Protein AF-A0A242ZND7-F1 (afdb_monomer)

Structure (mmCIF, N/CA/C/O backbone):
data_AF-A0A242ZND7-F1
#
_entry.id   AF-A0A242ZND7-F1
#
loop_
_atom_site.group_PDB
_atom_site.id
_atom_site.type_symbol
_atom_site.label_atom_id
_atom_site.label_alt_id
_atom_site.label_comp_id
_atom_site.label_asym_id
_atom_site.label_entity_id
_atom_site.label_seq_id
_atom_site.pdbx_PDB_ins_code
_atom_site.Cartn_x
_atom_site.Cartn_y
_atom_site.Cartn_z
_atom_site.occupancy
_atom_site.B_iso_or_equiv
_atom_site.auth_seq_id
_atom_site.auth_comp_id
_atom_site.auth_asym_id
_atom_site.auth_atom_id
_atom_site.pdbx_PDB_model_num
ATOM 1 N N . MET A 1 1 ? -0.714 6.845 15.020 1.00 75.31 1 MET A N 1
ATOM 2 C CA . MET A 1 1 ? -0.252 5.993 16.166 1.00 75.31 1 MET A CA 1
ATOM 3 C C . MET A 1 1 ? 1.014 5.204 15.782 1.00 75.31 1 MET A C 1
ATOM 5 O O . MET A 1 1 ? 1.400 5.257 14.624 1.00 75.31 1 MET A O 1
ATOM 9 N N . TRP A 1 2 ? 1.701 4.481 16.688 1.00 77.94 2 TRP A N 1
ATOM 10 C CA . TRP A 1 2 ? 2.886 3.665 16.309 1.00 77.94 2 TRP A CA 1
ATOM 11 C C . TRP A 1 2 ? 2.544 2.612 15.235 1.00 77.94 2 TRP A C 1
ATOM 13 O O . TRP A 1 2 ? 3.295 2.458 14.275 1.00 77.94 2 TRP A O 1
ATOM 23 N N . GLN A 1 3 ? 1.383 1.964 15.345 1.00 72.19 3 GLN A N 1
ATOM 24 C CA . GLN A 1 3 ? 0.902 0.956 14.390 1.00 72.19 3 GLN A CA 1
ATOM 25 C C . GLN A 1 3 ? 0.742 1.518 12.968 1.00 72.19 3 GLN A C 1
ATOM 27 O O . GLN A 1 3 ? 1.251 0.926 12.023 1.00 72.19 3 GLN A O 1
ATOM 32 N N . GLU A 1 4 ? 0.140 2.702 12.834 1.00 79.31 4 GLU A N 1
ATOM 33 C CA . GLU A 1 4 ? 0.045 3.446 11.570 1.00 79.31 4 GLU A CA 1
ATOM 34 C C . GLU A 1 4 ? 1.415 3.654 10.925 1.00 79.31 4 GLU A C 1
ATOM 36 O O . GLU A 1 4 ? 1.629 3.304 9.768 1.00 79.31 4 GLU A O 1
ATOM 41 N N . LYS A 1 5 ? 2.383 4.155 11.698 1.00 82.69 5 LYS A N 1
ATOM 42 C CA . LYS A 1 5 ? 3.736 4.408 11.197 1.00 82.69 5 LYS A CA 1
ATOM 43 C C . LYS A 1 5 ? 4.430 3.123 10.734 1.00 82.69 5 LYS A C 1
ATOM 45 O O . LYS A 1 5 ? 5.162 3.150 9.749 1.00 82.69 5 LYS A O 1
ATOM 50 N N . VAL A 1 6 ? 4.230 2.013 11.447 1.00 80.81 6 VAL A N 1
ATOM 51 C CA . VAL A 1 6 ? 4.802 0.710 11.074 1.00 80.81 6 VAL A CA 1
ATOM 52 C C . VAL A 1 6 ? 4.185 0.197 9.783 1.00 80.81 6 VAL A C 1
ATOM 54 O O . VAL A 1 6 ? 4.936 -0.226 8.910 1.00 80.81 6 VAL A O 1
ATOM 57 N N . LEU A 1 7 ? 2.859 0.265 9.649 1.00 79.19 7 LEU A N 1
ATOM 58 C CA . LEU A 1 7 ? 2.163 -0.197 8.452 1.00 79.19 7 LEU A CA 1
ATOM 59 C C . LEU A 1 7 ? 2.568 0.617 7.224 1.00 79.19 7 LEU A C 1
ATOM 61 O O . LEU A 1 7 ? 2.954 0.027 6.219 1.00 79.19 7 LEU A O 1
ATOM 65 N N . LYS A 1 8 ? 2.532 1.950 7.322 1.00 83.69 8 LYS A N 1
ATOM 66 C CA . LYS A 1 8 ? 2.930 2.839 6.223 1.00 83.69 8 LYS A CA 1
ATOM 67 C C . LYS A 1 8 ? 4.345 2.521 5.754 1.00 83.69 8 LYS A C 1
ATOM 69 O 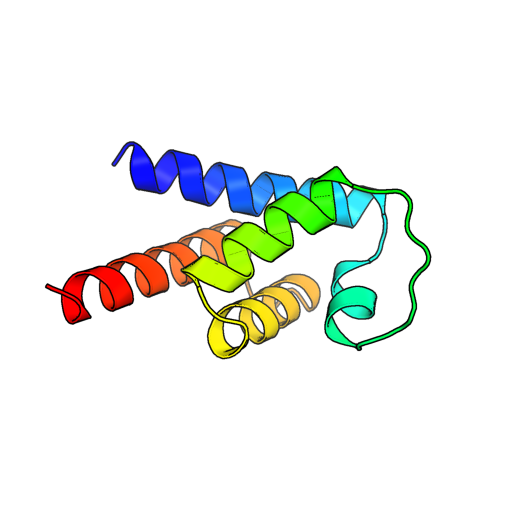O . LYS A 1 8 ? 4.544 2.217 4.591 1.00 83.69 8 LYS A O 1
ATOM 74 N N . ASN A 1 9 ? 5.288 2.401 6.689 1.00 83.62 9 ASN A N 1
ATOM 75 C CA . ASN A 1 9 ? 6.663 1.992 6.394 1.00 83.62 9 ASN A CA 1
ATOM 76 C C . ASN A 1 9 ? 6.769 0.585 5.769 1.00 83.62 9 ASN A C 1
ATOM 78 O O . ASN A 1 9 ? 7.700 0.310 5.019 1.00 83.62 9 ASN A O 1
ATOM 82 N N . PHE A 1 10 ? 5.851 -0.330 6.086 1.00 80.00 10 PHE A N 1
ATOM 83 C CA . PHE A 1 10 ? 5.792 -1.658 5.470 1.00 80.00 10 PHE A CA 1
ATOM 84 C C . PHE A 1 10 ? 5.332 -1.575 4.008 1.00 80.00 10 PHE A C 1
ATOM 86 O O . PHE A 1 10 ? 5.922 -2.221 3.144 1.00 80.00 10 PHE A O 1
ATOM 93 N N . ILE A 1 11 ? 4.331 -0.735 3.735 1.00 78.75 11 ILE A N 1
ATOM 94 C CA . ILE A 1 11 ? 3.829 -0.443 2.388 1.00 78.75 11 ILE A CA 1
ATOM 95 C C . ILE A 1 11 ? 4.918 0.249 1.564 1.00 78.75 11 ILE A C 1
ATOM 97 O O . ILE A 1 11 ? 5.228 -0.233 0.477 1.00 78.75 11 ILE A O 1
ATOM 101 N N . SER 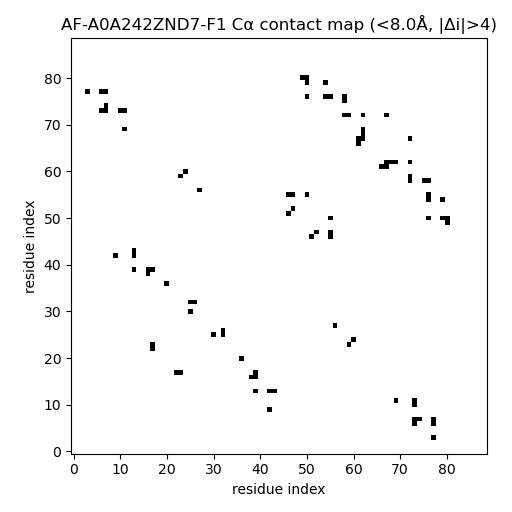A 1 12 ? 5.577 1.293 2.084 1.00 83.12 12 SER A N 1
ATOM 102 C CA . SER A 1 12 ? 6.663 1.972 1.358 1.00 83.12 12 SER A CA 1
ATOM 103 C C . SER A 1 12 ? 7.775 0.988 0.989 1.00 83.12 12 SER A C 1
ATOM 105 O O . SER A 1 12 ? 8.201 0.952 -0.160 1.00 83.12 12 SER A O 1
ATOM 107 N N . LYS A 1 13 ? 8.185 0.115 1.922 1.00 80.31 13 LYS A N 1
ATOM 108 C CA . LYS A 1 13 ? 9.206 -0.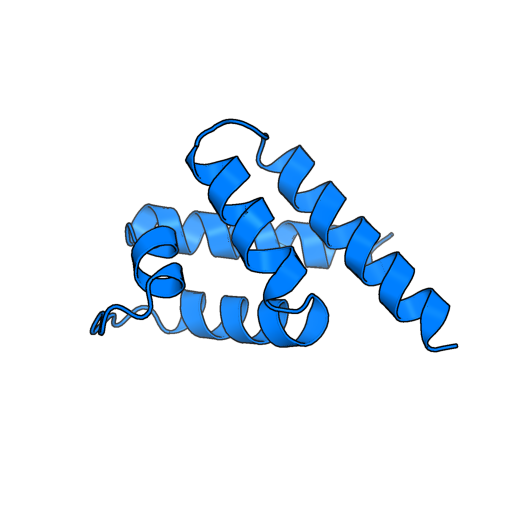916 1.669 1.00 80.31 13 LYS A CA 1
ATOM 109 C C . LYS A 1 13 ? 8.794 -1.947 0.623 1.00 80.31 13 LYS A C 1
ATOM 111 O O . LYS A 1 13 ? 9.653 -2.445 -0.097 1.00 80.31 13 LYS A O 1
ATOM 116 N N . MET A 1 14 ? 7.509 -2.289 0.546 1.00 78.88 14 MET A N 1
ATOM 117 C CA . MET A 1 14 ? 6.988 -3.157 -0.511 1.00 78.88 14 MET A CA 1
ATOM 118 C C . MET A 1 14 ? 7.148 -2.492 -1.879 1.00 78.88 14 MET A C 1
ATOM 120 O O . MET A 1 14 ? 7.666 -3.116 -2.799 1.00 78.88 14 MET A O 1
ATOM 124 N N . ILE A 1 15 ? 6.735 -1.227 -1.991 1.00 75.25 15 ILE A N 1
ATOM 125 C CA . ILE A 1 15 ? 6.821 -0.446 -3.229 1.00 75.25 15 ILE A CA 1
ATOM 126 C C . ILE A 1 15 ? 8.285 -0.204 -3.629 1.00 75.25 15 ILE A C 1
ATOM 128 O O . ILE A 1 15 ? 8.635 -0.307 -4.800 1.00 75.25 15 ILE A O 1
ATOM 132 N N . GLU A 1 16 ? 9.170 0.076 -2.671 1.00 74.81 16 GLU A N 1
ATOM 133 C CA . GLU A 1 16 ? 10.614 0.201 -2.910 1.00 74.81 16 GLU A CA 1
ATOM 134 C C . GLU A 1 16 ? 11.218 -1.108 -3.430 1.00 74.81 16 GLU A C 1
ATOM 136 O O . GLU A 1 16 ? 11.873 -1.111 -4.473 1.00 74.81 16 GLU A O 1
ATOM 141 N N . ALA A 1 17 ? 10.945 -2.227 -2.748 1.00 67.06 17 ALA A N 1
ATOM 142 C CA . ALA A 1 17 ? 11.390 -3.550 -3.180 1.00 67.06 17 ALA A CA 1
ATOM 143 C C . ALA A 1 17 ? 10.818 -3.930 -4.555 1.00 67.06 17 ALA A C 1
ATOM 145 O O . ALA A 1 17 ? 11.452 -4.677 -5.309 1.00 67.06 17 ALA A O 1
ATOM 146 N N . ASP A 1 18 ? 9.637 -3.413 -4.898 1.00 68.62 18 ASP A N 1
ATOM 147 C CA . ASP A 1 18 ? 9.072 -3.596 -6.221 1.00 68.62 18 ASP A CA 1
ATOM 148 C C . ASP A 1 18 ? 9.760 -2.770 -7.299 1.00 68.62 18 ASP A C 1
ATOM 150 O O . ASP A 1 18 ? 10.117 -3.320 -8.333 1.00 68.62 18 ASP A O 1
ATOM 154 N N . ARG A 1 19 ? 10.009 -1.479 -7.066 1.00 64.75 19 ARG A N 1
ATOM 155 C CA . ARG A 1 19 ? 10.688 -0.603 -8.035 1.00 64.75 19 ARG A CA 1
ATOM 156 C C . ARG A 1 19 ? 12.063 -1.130 -8.429 1.00 64.75 19 ARG A C 1
ATOM 158 O O . ARG A 1 19 ? 12.445 -1.037 -9.593 1.00 64.75 19 ARG A O 1
ATOM 165 N N . GLU A 1 20 ? 12.783 -1.726 -7.483 1.00 59.38 20 GLU A N 1
ATOM 166 C CA . GLU A 1 20 ? 14.060 -2.400 -7.751 1.00 59.38 20 GLU A CA 1
ATOM 167 C C . GLU A 1 20 ? 13.910 -3.653 -8.626 1.00 59.38 20 GLU A C 1
ATOM 169 O O . GLU A 1 20 ? 14.883 -4.130 -9.210 1.00 59.38 20 GLU A O 1
ATOM 174 N N . SER A 1 21 ? 12.702 -4.205 -8.721 1.00 55.66 21 SER A N 1
ATOM 175 C CA . SER A 1 21 ? 12.442 -5.498 -9.338 1.00 55.66 21 SER A CA 1
ATOM 176 C C . SER A 1 21 ? 11.450 -5.472 -10.520 1.00 55.66 21 SER A C 1
ATOM 178 O O . SER A 1 21 ? 11.468 -6.433 -11.287 1.00 55.66 21 SER A O 1
ATOM 180 N N . SER A 1 22 ? 10.719 -4.369 -10.757 1.00 53.09 22 SER A N 1
ATOM 181 C CA . SER A 1 22 ? 9.733 -4.120 -11.836 1.00 53.09 22 SER A CA 1
ATOM 182 C C . SER A 1 22 ? 8.557 -5.114 -11.891 1.00 53.09 22 SER A C 1
ATOM 184 O O . SER A 1 22 ? 8.288 -5.671 -12.959 1.00 53.09 2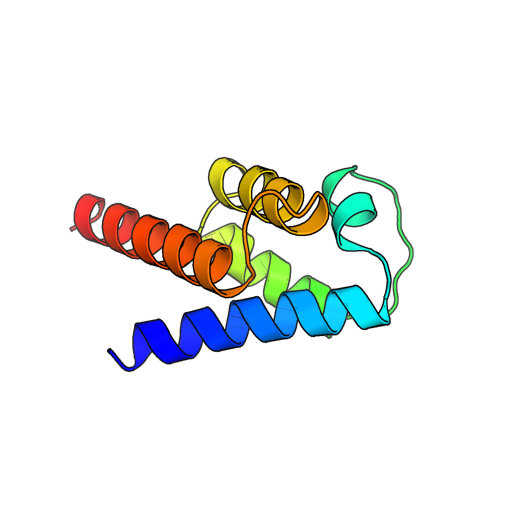2 SER A O 1
ATOM 186 N N . LYS A 1 23 ? 7.901 -5.438 -10.763 1.00 58.53 23 LYS A N 1
ATOM 187 C CA . LYS A 1 23 ? 7.146 -6.705 -10.634 1.00 58.53 23 LYS A CA 1
ATOM 188 C C . LYS A 1 23 ? 5.771 -6.652 -9.982 1.00 58.53 23 LYS A C 1
ATOM 190 O O . LYS A 1 23 ? 5.106 -7.689 -9.999 1.00 58.53 23 LYS A O 1
ATOM 195 N N . ILE A 1 24 ? 5.283 -5.503 -9.521 1.00 57.47 24 ILE A N 1
ATOM 196 C CA . ILE A 1 24 ? 3.969 -5.396 -8.881 1.00 57.47 24 ILE A CA 1
ATOM 197 C C . ILE A 1 24 ? 2.903 -5.860 -9.870 1.00 57.47 24 ILE A C 1
ATOM 199 O O . ILE A 1 24 ? 2.128 -6.757 -9.559 1.00 57.47 24 ILE A O 1
ATOM 203 N N . VAL A 1 25 ? 2.953 -5.364 -11.109 1.00 52.47 25 VAL A N 1
ATOM 204 C CA . VAL A 1 25 ? 2.010 -5.736 -12.175 1.00 52.47 25 VAL A CA 1
ATOM 205 C C . VAL A 1 25 ? 2.078 -7.228 -12.485 1.00 52.47 25 VAL A C 1
ATOM 207 O O . VAL A 1 25 ? 1.058 -7.893 -12.623 1.00 52.47 25 VAL A O 1
ATOM 210 N N . ALA A 1 26 ? 3.276 -7.795 -12.558 1.00 53.38 26 ALA A N 1
ATOM 211 C CA . ALA A 1 26 ? 3.423 -9.187 -12.945 1.00 53.38 26 ALA A CA 1
ATOM 212 C C . ALA A 1 26 ? 3.022 -10.161 -11.807 1.00 53.38 26 ALA A C 1
ATOM 214 O O . ALA A 1 26 ? 2.588 -11.273 -12.094 1.00 53.38 26 ALA A O 1
ATOM 215 N N . ILE A 1 27 ? 3.077 -9.732 -10.538 1.00 53.31 27 ILE A N 1
ATOM 216 C CA . ILE A 1 27 ? 2.561 -10.484 -9.377 1.00 53.31 27 ILE A CA 1
ATOM 217 C C . ILE A 1 27 ? 1.034 -10.380 -9.284 1.00 53.31 27 ILE A C 1
ATOM 219 O O . ILE A 1 27 ? 0.376 -11.341 -8.893 1.00 53.31 27 ILE A O 1
ATOM 223 N N . LEU A 1 28 ? 0.461 -9.244 -9.687 1.00 52.25 28 LEU A N 1
ATOM 224 C CA . LEU A 1 28 ? -0.988 -9.059 -9.795 1.00 52.25 28 LEU A CA 1
ATOM 225 C C . LEU A 1 28 ? -1.611 -9.880 -10.935 1.00 52.25 28 LEU A C 1
ATOM 227 O O . LEU A 1 28 ? -2.770 -10.275 -10.841 1.00 52.25 28 LEU A O 1
ATOM 231 N N . MET A 1 29 ? -0.845 -10.170 -11.989 1.00 49.12 29 MET A N 1
ATOM 232 C CA . MET A 1 29 ? -1.330 -10.851 -13.195 1.00 49.12 29 MET A CA 1
ATOM 233 C C . MET A 1 29 ? -1.133 -12.376 -13.208 1.00 49.12 29 MET A C 1
ATOM 235 O O . MET A 1 29 ? -1.274 -12.981 -14.269 1.00 49.12 29 MET A O 1
ATOM 239 N N . ASP A 1 30 ? -0.821 -13.007 -12.067 1.00 51.41 30 ASP A N 1
ATOM 240 C CA . ASP A 1 30 ? -0.618 -14.469 -11.967 1.00 51.41 30 ASP A CA 1
ATOM 241 C C . ASP A 1 30 ? 0.449 -14.991 -12.959 1.00 51.41 30 ASP A C 1
ATOM 243 O O . ASP A 1 30 ? 0.467 -16.157 -13.359 1.00 51.41 30 ASP A O 1
ATOM 247 N N . LEU A 1 31 ? 1.347 -14.100 -13.399 1.00 45.81 31 LEU A N 1
ATOM 248 C CA . LEU A 1 31 ? 2.451 -14.465 -14.266 1.00 45.81 31 LEU A CA 1
ATOM 249 C C . LEU A 1 31 ? 3.492 -15.143 -13.390 1.00 45.81 31 LEU A C 1
ATOM 251 O O . LEU A 1 31 ? 3.910 -14.606 -12.371 1.00 45.81 31 LEU A O 1
ATOM 255 N N . ASP A 1 32 ? 3.889 -16.337 -13.812 1.00 45.12 32 ASP A N 1
ATOM 256 C CA . ASP A 1 32 ? 4.922 -17.195 -13.241 1.00 45.12 32 ASP A CA 1
ATOM 257 C C . ASP A 1 32 ? 6.293 -16.493 -13.264 1.00 45.12 32 ASP A C 1
ATOM 259 O O . ASP A 1 32 ? 7.198 -16.832 -14.032 1.00 45.12 32 ASP A O 1
ATOM 263 N N . ILE A 1 33 ? 6.447 -15.425 -12.477 1.00 48.28 33 ILE A N 1
ATOM 264 C CA . ILE A 1 33 ? 7.711 -14.721 -12.373 1.00 48.28 33 ILE A CA 1
ATOM 265 C C . ILE A 1 33 ? 8.571 -15.497 -11.384 1.00 48.28 33 ILE A C 1
ATOM 267 O O . ILE A 1 33 ? 8.463 -15.361 -10.164 1.00 48.28 33 ILE A O 1
ATOM 271 N N . HIS A 1 34 ? 9.487 -16.287 -11.932 1.00 49.06 34 HIS A N 1
ATOM 272 C CA . HIS A 1 34 ? 10.690 -16.726 -11.238 1.00 49.06 34 HIS A CA 1
ATOM 273 C C . HIS A 1 34 ? 11.463 -15.496 -10.743 1.00 49.06 34 HIS A C 1
ATOM 275 O O . HIS A 1 34 ? 12.268 -14.906 -11.466 1.00 49.06 34 HIS A O 1
ATOM 281 N N . VAL A 1 35 ? 11.178 -15.051 -9.519 1.00 50.97 35 VAL A N 1
ATOM 282 C CA . VAL A 1 35 ? 11.797 -13.858 -8.940 1.00 50.97 35 VAL A CA 1
ATOM 283 C C . VAL A 1 35 ? 12.375 -14.190 -7.590 1.00 50.97 35 VAL A C 1
ATOM 285 O O . VAL A 1 35 ? 11.677 -14.434 -6.613 1.00 50.97 35 VAL A O 1
ATOM 288 N N . GLU A 1 36 ? 13.691 -14.086 -7.542 1.00 53.22 36 GLU A N 1
ATOM 289 C CA . GLU A 1 36 ? 14.547 -14.326 -6.388 1.00 53.22 36 GLU A CA 1
ATOM 290 C C . GLU A 1 36 ? 14.416 -13.262 -5.270 1.00 53.22 36 GLU A C 1
ATOM 292 O O . GLU A 1 36 ? 15.223 -13.248 -4.342 1.00 53.22 36 GLU A O 1
ATOM 297 N N . ASN A 1 37 ? 13.410 -12.374 -5.300 1.00 62.53 37 ASN A N 1
ATOM 298 C CA . ASN A 1 37 ? 13.236 -11.322 -4.290 1.00 62.53 37 ASN A CA 1
ATOM 299 C C . ASN A 1 37 ? 12.292 -11.762 -3.157 1.00 62.53 37 ASN A C 1
ATOM 301 O O . ASN A 1 37 ? 11.121 -11.384 -3.081 1.00 62.53 37 ASN A O 1
ATOM 305 N N . LYS A 1 38 ? 12.838 -12.573 -2.243 1.00 64.38 38 LYS A N 1
ATOM 306 C CA . LYS A 1 38 ? 12.132 -13.118 -1.066 1.00 64.38 38 LYS A CA 1
ATOM 307 C C . LYS A 1 38 ? 11.541 -12.044 -0.140 1.00 64.38 38 LYS A C 1
ATOM 309 O O . LYS A 1 38 ? 10.575 -12.331 0.571 1.00 64.38 38 LYS A O 1
ATOM 314 N N . ALA A 1 39 ? 12.112 -10.836 -0.126 1.00 66.06 39 ALA A N 1
ATOM 315 C CA . ALA A 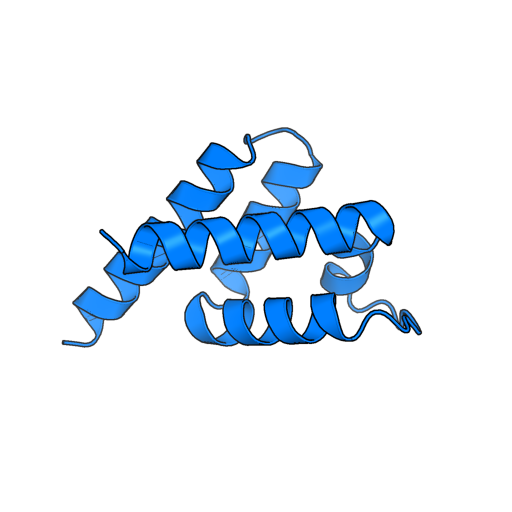1 39 ? 11.663 -9.751 0.743 1.00 66.06 39 ALA A CA 1
ATOM 316 C C . ALA A 1 39 ? 10.317 -9.181 0.275 1.00 66.06 39 ALA A C 1
ATOM 318 O O . ALA A 1 39 ? 9.407 -9.053 1.093 1.00 66.06 39 ALA A O 1
ATOM 319 N N . PHE A 1 40 ? 10.162 -8.941 -1.034 1.00 68.12 40 PHE A N 1
ATOM 320 C CA . PHE A 1 40 ? 8.900 -8.476 -1.612 1.00 68.12 40 PHE A CA 1
ATOM 321 C C . PHE A 1 40 ? 7.756 -9.451 -1.300 1.00 68.12 40 PHE A C 1
ATOM 323 O O . PHE A 1 40 ? 6.761 -9.059 -0.699 1.00 68.12 40 PHE A O 1
ATOM 330 N N . PHE A 1 41 ? 7.922 -10.739 -1.627 1.00 69.06 41 PHE A N 1
ATOM 331 C CA . PHE A 1 41 ? 6.866 -11.741 -1.428 1.00 69.06 41 PHE A CA 1
ATOM 332 C C . PHE A 1 41 ? 6.466 -11.910 0.037 1.00 69.06 41 PHE A C 1
ATOM 334 O O . PHE A 1 41 ? 5.286 -12.075 0.335 1.00 69.06 41 PHE A O 1
ATOM 341 N N . SER A 1 42 ? 7.430 -11.853 0.960 1.00 72.44 42 SER A N 1
ATOM 342 C CA . SER A 1 42 ? 7.121 -11.930 2.392 1.00 72.44 42 SER A CA 1
ATOM 343 C C . SER A 1 42 ? 6.263 -10.745 2.835 1.00 72.44 42 SER A C 1
ATOM 345 O O . SER A 1 42 ? 5.277 -10.934 3.542 1.00 72.44 42 SER A O 1
ATOM 347 N N . ILE A 1 43 ? 6.605 -9.534 2.386 1.00 72.62 43 ILE A N 1
ATOM 348 C CA . ILE A 1 43 ? 5.860 -8.318 2.723 1.00 72.62 43 ILE A CA 1
ATOM 349 C C . ILE A 1 43 ? 4.469 -8.335 2.077 1.00 72.62 43 ILE A C 1
ATOM 351 O O . ILE A 1 43 ? 3.475 -8.084 2.757 1.00 72.62 43 ILE A O 1
ATOM 355 N N . TYR A 1 44 ? 4.389 -8.698 0.798 1.00 75.50 44 TYR A N 1
ATOM 356 C CA . TYR A 1 44 ? 3.139 -8.812 0.054 1.00 75.50 44 TYR A CA 1
ATOM 357 C C . TYR A 1 44 ? 2.183 -9.833 0.679 1.00 75.50 44 TYR A C 1
ATOM 359 O O . TYR A 1 44 ? 1.014 -9.520 0.868 1.00 75.50 44 TYR A O 1
ATOM 367 N N . ASN A 1 45 ? 2.661 -11.024 1.059 1.00 75.56 45 ASN A N 1
ATOM 368 C C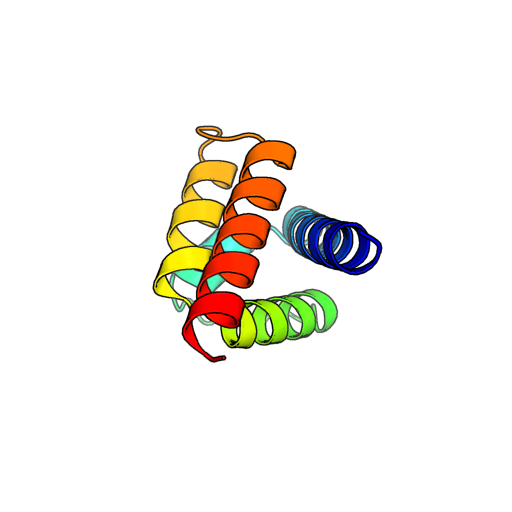A . ASN A 1 45 ? 1.813 -12.044 1.685 1.00 75.56 45 ASN A CA 1
ATOM 369 C C . ASN A 1 45 ? 1.247 -11.574 3.030 1.00 75.56 45 ASN A C 1
ATOM 371 O O . ASN A 1 45 ? 0.061 -11.763 3.285 1.00 75.56 45 ASN A O 1
ATOM 375 N N . ILE A 1 46 ? 2.059 -10.903 3.853 1.00 76.88 46 ILE A N 1
ATOM 376 C CA . ILE A 1 46 ? 1.594 -10.318 5.119 1.00 76.88 46 ILE A CA 1
ATOM 377 C C . ILE A 1 46 ? 0.517 -9.261 4.854 1.00 76.88 46 ILE A C 1
ATOM 379 O O . ILE A 1 46 ? -0.546 -9.284 5.470 1.00 76.88 46 ILE A O 1
ATOM 383 N N . LEU A 1 47 ? 0.762 -8.339 3.920 1.00 75.50 47 LEU A N 1
ATOM 384 C CA . LEU A 1 47 ? -0.203 -7.291 3.585 1.00 75.50 47 LEU A CA 1
ATOM 385 C C . LEU A 1 47 ? -1.487 -7.880 2.992 1.00 75.50 47 LEU A C 1
ATOM 387 O O . LEU A 1 47 ? -2.573 -7.468 3.382 1.00 75.50 47 LEU A O 1
ATOM 391 N N . LYS A 1 48 ? -1.379 -8.891 2.129 1.00 78.94 48 LYS A N 1
ATOM 392 C CA . LYS A 1 48 ? -2.508 -9.640 1.570 1.00 78.94 48 LYS A CA 1
ATOM 393 C C . LYS A 1 48 ? -3.366 -10.286 2.657 1.00 78.94 48 LYS A C 1
ATOM 395 O O . LYS A 1 48 ? -4.587 -10.233 2.551 1.00 78.94 48 LYS A O 1
ATOM 400 N N . GLU A 1 49 ? -2.763 -10.891 3.676 1.00 80.1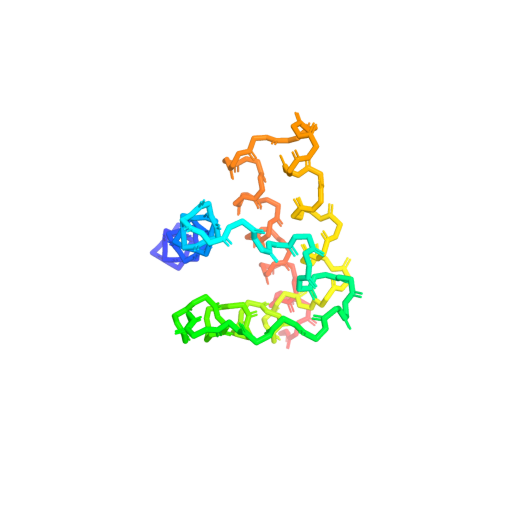2 49 GLU A N 1
ATOM 401 C CA . GLU A 1 49 ? -3.503 -11.519 4.780 1.00 80.12 49 GLU A CA 1
ATOM 402 C C . GLU A 1 49 ? -4.234 -10.498 5.660 1.00 80.12 49 GLU A C 1
ATOM 404 O O . GLU A 1 49 ? -5.327 -10.778 6.152 1.00 80.12 49 GLU A O 1
ATOM 409 N N . ILE A 1 50 ? -3.648 -9.314 5.852 1.00 78.56 50 ILE A N 1
ATOM 410 C CA . ILE A 1 50 ? -4.209 -8.273 6.722 1.00 78.56 50 ILE A CA 1
ATOM 411 C C . ILE A 1 50 ? -5.273 -7.439 5.988 1.00 78.56 50 ILE A C 1
ATOM 413 O O . ILE A 1 50 ? -6.312 -7.121 6.565 1.00 78.56 50 ILE A O 1
ATOM 417 N N . ILE A 1 51 ? -5.004 -7.066 4.736 1.00 78.56 51 ILE A N 1
ATOM 418 C CA . ILE A 1 51 ? -5.803 -6.116 3.943 1.00 78.56 51 ILE A CA 1
ATOM 419 C C . ILE A 1 51 ? -6.805 -6.837 3.036 1.00 78.56 51 ILE A C 1
ATOM 421 O O . ILE A 1 51 ? -7.868 -6.300 2.750 1.00 78.56 51 ILE A O 1
ATOM 425 N N . GLY A 1 52 ? -6.485 -8.047 2.578 1.00 78.75 52 GLY A N 1
ATOM 426 C CA . GLY A 1 52 ? -7.252 -8.741 1.548 1.00 78.75 52 GLY A CA 1
ATOM 427 C C . GLY A 1 52 ? -6.879 -8.296 0.130 1.00 78.75 52 GLY A C 1
ATOM 428 O O . GLY A 1 52 ? -6.553 -7.136 -0.131 1.00 78.75 52 GLY A O 1
ATOM 429 N N . LEU A 1 53 ? -6.933 -9.240 -0.815 1.00 76.44 53 LEU A N 1
ATOM 430 C CA . LEU A 1 53 ? -6.602 -8.988 -2.226 1.00 76.44 53 LEU A CA 1
ATOM 431 C C . LEU A 1 53 ? -7.511 -7.929 -2.859 1.00 76.44 53 LEU A C 1
ATOM 433 O O . LEU A 1 53 ? -7.043 -7.088 -3.618 1.00 76.44 53 LEU A O 1
ATOM 437 N N . GLU A 1 54 ? -8.795 -7.955 -2.519 1.00 80.50 54 GLU A N 1
ATOM 438 C CA . GLU A 1 54 ? -9.824 -7.066 -3.066 1.00 80.50 54 GLU A CA 1
ATOM 439 C C . GLU A 1 54 ? -9.579 -5.581 -2.785 1.00 80.50 54 GLU A C 1
ATOM 441 O O . GLU A 1 54 ? -9.982 -4.737 -3.580 1.00 80.50 54 GLU A O 1
ATOM 446 N N . CYS A 1 55 ? -8.883 -5.256 -1.693 1.00 83.88 55 CYS A N 1
ATOM 447 C CA . CYS A 1 55 ? -8.454 -3.894 -1.404 1.00 83.88 55 CYS A CA 1
ATOM 448 C C . CYS A 1 55 ? -7.016 -3.651 -1.879 1.00 83.88 55 CYS A C 1
ATOM 450 O O . CYS A 1 55 ? -6.729 -2.605 -2.457 1.00 83.88 55 CYS A O 1
ATOM 452 N N . LEU A 1 56 ? -6.109 -4.610 -1.687 1.00 82.69 56 LEU A N 1
ATOM 453 C CA . LEU A 1 56 ? -4.690 -4.414 -1.981 1.00 82.69 56 LEU A CA 1
ATOM 454 C C . LEU A 1 56 ? -4.414 -4.205 -3.480 1.00 82.69 56 LEU A C 1
ATOM 456 O O . LEU A 1 56 ? -3.722 -3.258 -3.842 1.00 82.69 56 LEU A O 1
ATOM 460 N N . VAL A 1 57 ? -4.969 -5.057 -4.346 1.00 80.94 57 VAL A N 1
ATOM 461 C CA . VAL A 1 57 ? -4.706 -5.039 -5.796 1.00 80.94 57 VAL A CA 1
ATOM 462 C C . VAL A 1 57 ? -5.112 -3.721 -6.468 1.00 80.94 57 VAL A C 1
ATOM 464 O O . VAL A 1 57 ? -4.229 -3.058 -7.011 1.00 80.94 57 VAL A O 1
ATOM 467 N N . PRO A 1 58 ? -6.383 -3.273 -6.409 1.00 84.88 58 PRO A N 1
ATOM 468 C CA . PRO A 1 58 ? -6.809 -2.087 -7.155 1.00 84.88 58 PRO A CA 1
ATOM 469 C C . PRO A 1 58 ? -6.125 -0.802 -6.677 1.00 84.88 58 PRO A C 1
ATOM 471 O O . PRO A 1 58 ? -5.895 0.114 -7.466 1.00 84.88 58 PRO A O 1
ATOM 474 N N . ASN A 1 59 ? -5.774 -0.718 -5.390 1.00 87.12 59 ASN A N 1
ATOM 475 C CA . ASN A 1 59 ? -5.076 0.448 -4.853 1.00 87.12 59 ASN A CA 1
ATOM 476 C C . ASN A 1 59 ? -3.615 0.493 -5.309 1.00 87.12 59 ASN A C 1
ATOM 478 O O . ASN A 1 59 ? -3.110 1.566 -5.634 1.00 87.12 59 ASN A O 1
ATOM 482 N N . ILE A 1 60 ? -2.948 -0.660 -5.390 1.00 82.25 60 ILE A N 1
ATOM 483 C CA . ILE A 1 60 ? -1.607 -0.737 -5.968 1.00 82.25 60 ILE A CA 1
ATOM 484 C C . ILE A 1 60 ? -1.643 -0.398 -7.468 1.00 82.25 60 ILE A C 1
ATOM 486 O O . ILE A 1 60 ? -0.817 0.387 -7.921 1.00 82.25 60 ILE A O 1
ATOM 490 N N . GLU A 1 61 ? -2.610 -0.914 -8.233 1.00 81.88 61 GLU A N 1
ATOM 491 C CA . GLU A 1 61 ? -2.765 -0.562 -9.657 1.00 81.88 61 GLU A CA 1
ATOM 492 C C . GLU A 1 61 ? -2.992 0.942 -9.856 1.00 81.88 61 GLU A C 1
ATOM 494 O O . GLU A 1 61 ? -2.357 1.558 -10.710 1.00 81.88 61 GLU A O 1
ATOM 499 N N . SER A 1 62 ? -3.845 1.552 -9.028 1.00 85.69 62 SER A N 1
ATOM 500 C CA . SER A 1 62 ? -4.096 3.001 -9.053 1.00 85.69 62 SER A CA 1
ATOM 501 C C . SER A 1 62 ? -2.821 3.804 -8.771 1.00 85.69 62 SER A C 1
ATOM 503 O O . SE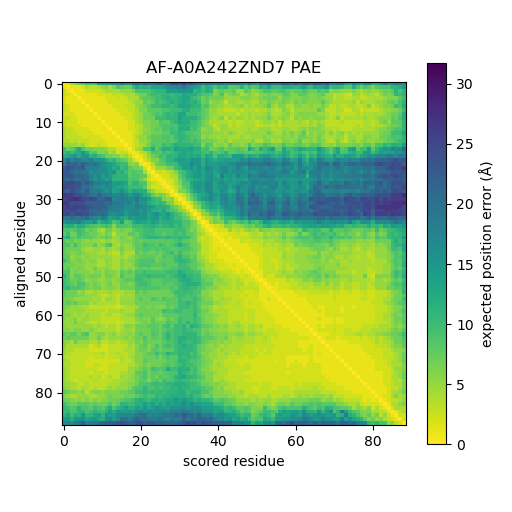R A 1 62 ? -2.596 4.857 -9.364 1.00 85.69 62 SER A O 1
ATOM 505 N N . TYR A 1 63 ? -1.964 3.314 -7.873 1.00 85.19 63 TYR A N 1
ATOM 506 C CA . TYR A 1 63 ? -0.673 3.938 -7.596 1.00 85.19 63 TYR A CA 1
ATOM 507 C C . TYR A 1 63 ? 0.285 3.837 -8.792 1.00 85.19 63 TYR A C 1
ATOM 509 O O . TYR A 1 63 ? 0.883 4.841 -9.179 1.00 85.19 63 TYR A O 1
ATOM 517 N N . GLU A 1 64 ? 0.399 2.660 -9.408 1.00 79.44 64 GLU A N 1
ATOM 518 C CA . GLU A 1 64 ? 1.273 2.435 -10.570 1.00 79.44 64 GLU A CA 1
ATOM 519 C C . GLU A 1 64 ? 0.841 3.252 -11.796 1.00 79.44 64 GLU A C 1
ATOM 521 O O . GLU A 1 64 ? 1.681 3.786 -12.522 1.00 79.44 64 GLU A O 1
ATOM 526 N N . ASN A 1 65 ? -0.468 3.425 -11.994 1.00 84.88 65 ASN A N 1
ATOM 527 C CA . ASN A 1 65 ? -1.014 4.289 -13.043 1.00 84.88 65 ASN A CA 1
ATOM 528 C C . ASN A 1 65 ? -0.806 5.789 -12.760 1.00 84.88 65 ASN A C 1
ATOM 530 O O . ASN A 1 65 ? -1.026 6.621 -13.642 1.00 84.88 65 ASN A O 1
ATOM 534 N N . GLY A 1 66 ? -0.368 6.145 -11.548 1.00 84.69 66 GLY A N 1
ATOM 535 C CA . GLY A 1 66 ? -0.191 7.526 -11.108 1.00 84.69 66 GLY A CA 1
ATOM 536 C C . GLY A 1 66 ? -1.494 8.232 -10.725 1.00 84.69 66 GLY A C 1
ATOM 537 O O . GLY A 1 66 ? -1.485 9.452 -10.562 1.00 84.69 66 GLY A O 1
ATOM 538 N N . ASP A 1 67 ? -2.594 7.491 -10.561 1.00 91.12 67 ASP A N 1
ATOM 539 C CA . ASP A 1 67 ? -3.899 8.031 -10.159 1.00 91.12 67 ASP A CA 1
ATOM 540 C C . ASP A 1 67 ? -3.894 8.492 -8.693 1.00 91.12 67 ASP A C 1
ATOM 542 O O . ASP A 1 67 ? -4.602 9.432 -8.322 1.00 91.12 67 ASP A O 1
ATOM 546 N N . ILE A 1 68 ? -3.075 7.843 -7.858 1.00 90.19 68 ILE A N 1
ATOM 547 C CA . ILE A 1 68 ? -2.873 8.189 -6.448 1.00 90.19 68 ILE A CA 1
ATOM 548 C C . ILE A 1 68 ? -1.383 8.255 -6.096 1.00 90.19 68 ILE A C 1
ATOM 550 O O . ILE A 1 68 ? -0.546 7.560 -6.670 1.00 90.19 68 ILE A O 1
ATOM 554 N N . THR A 1 69 ? -1.035 9.082 -5.113 1.00 91.06 69 THR A N 1
ATOM 555 C CA . THR A 1 69 ? 0.329 9.151 -4.573 1.00 91.06 69 THR A CA 1
ATOM 556 C C . THR A 1 69 ? 0.618 7.988 -3.621 1.00 91.06 69 THR A C 1
ATOM 558 O O . THR A 1 69 ? -0.292 7.331 -3.116 1.00 91.06 69 THR A O 1
ATOM 561 N N . LEU A 1 70 ? 1.901 7.765 -3.308 1.00 86.19 70 LEU A N 1
ATOM 562 C CA . LEU A 1 70 ? 2.304 6.770 -2.305 1.00 86.19 70 LEU A CA 1
ATOM 563 C C . LEU A 1 70 ? 1.674 7.060 -0.934 1.00 86.19 70 LEU A C 1
ATOM 565 O O . LEU A 1 70 ? 1.197 6.151 -0.269 1.00 86.19 70 LEU A O 1
ATOM 569 N N . GLU A 1 71 ? 1.618 8.333 -0.537 1.00 89.88 71 GLU A N 1
ATOM 570 C CA . GLU A 1 71 ? 0.989 8.748 0.721 1.00 89.88 71 GLU A CA 1
ATOM 571 C C . GLU A 1 71 ? -0.518 8.445 0.728 1.00 89.88 71 GLU A C 1
ATOM 573 O O . GLU A 1 71 ? -1.063 7.994 1.736 1.00 89.88 71 GLU A O 1
ATOM 578 N N . GLN A 1 72 ? -1.205 8.647 -0.401 1.00 91.75 72 GLN A N 1
ATOM 579 C CA . GLN A 1 72 ? -2.618 8.294 -0.535 1.00 91.75 72 GLN A CA 1
ATOM 580 C C . GLN A 1 72 ? -2.829 6.780 -0.459 1.00 91.75 72 GLN A C 1
ATOM 582 O O . GLN A 1 72 ? -3.712 6.343 0.275 1.00 91.75 72 GLN A O 1
ATOM 587 N N . LEU A 1 73 ? -1.997 5.985 -1.139 1.00 88.69 73 LEU A N 1
ATOM 588 C CA . LEU A 1 73 ? -2.014 4.523 -1.039 1.00 88.69 73 LEU A CA 1
ATOM 589 C C . LEU A 1 73 ? -1.833 4.066 0.416 1.00 88.69 73 LEU A C 1
ATOM 591 O O . LEU A 1 73 ? -2.630 3.288 0.937 1.00 88.69 73 LEU A O 1
ATOM 595 N N . GLU A 1 74 ? -0.812 4.590 1.090 1.00 88.19 74 GLU A N 1
ATOM 596 C CA . GLU A 1 74 ? -0.520 4.312 2.495 1.00 88.19 74 GLU A CA 1
ATOM 597 C C . GLU A 1 74 ? -1.706 4.620 3.419 1.00 88.19 74 GLU A C 1
ATOM 599 O O . GLU A 1 74 ? -2.023 3.824 4.307 1.00 88.19 74 GLU A O 1
ATOM 604 N N . ASN A 1 75 ? -2.380 5.752 3.205 1.00 90.75 75 ASN A N 1
ATOM 605 C CA . ASN A 1 75 ? -3.557 6.147 3.977 1.00 90.75 75 ASN A CA 1
ATOM 606 C C . ASN A 1 75 ? -4.766 5.242 3.699 1.00 90.75 75 ASN A C 1
ATOM 608 O O . ASN A 1 75 ? -5.402 4.785 4.646 1.00 90.75 75 ASN A O 1
ATOM 612 N N . ILE A 1 76 ? -5.058 4.932 2.431 1.00 90.56 76 ILE A N 1
ATOM 613 C CA . ILE A 1 76 ? -6.200 4.084 2.049 1.00 90.56 76 ILE A CA 1
ATOM 614 C C . ILE A 1 76 ? -6.075 2.693 2.677 1.00 90.56 76 ILE A C 1
ATOM 616 O O . ILE A 1 76 ? -7.024 2.192 3.284 1.00 90.56 76 ILE A O 1
ATOM 620 N N . LEU A 1 77 ? 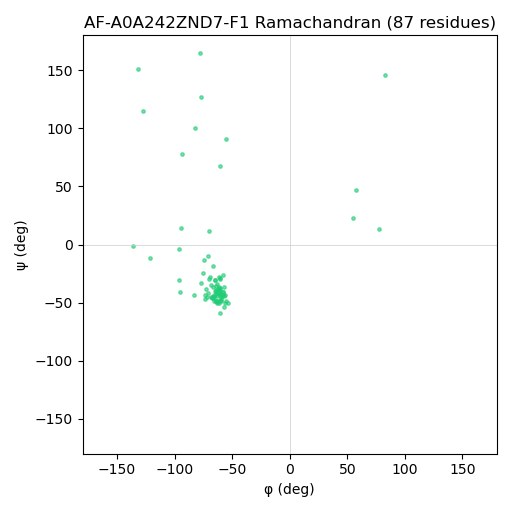-4.895 2.077 2.565 1.00 87.25 77 LEU A N 1
ATOM 621 C CA . LEU A 1 77 ? -4.654 0.744 3.116 1.00 87.25 77 LEU A CA 1
ATOM 622 C C . LEU A 1 77 ? -4.710 0.751 4.651 1.00 87.25 77 LEU A C 1
ATOM 624 O O . LEU A 1 77 ? -5.235 -0.189 5.247 1.00 87.25 77 LEU A O 1
ATOM 628 N N . TYR A 1 78 ? -4.225 1.815 5.297 1.00 86.31 78 TYR A N 1
ATOM 629 C CA . TYR A 1 78 ? -4.343 1.972 6.747 1.00 86.31 78 TYR A CA 1
ATOM 630 C C . TYR A 1 78 ? -5.801 2.080 7.205 1.00 86.31 78 TYR A C 1
ATOM 632 O O . TYR A 1 78 ? -6.221 1.336 8.092 1.00 86.31 78 TYR A O 1
ATOM 640 N N . GLU A 1 79 ? -6.588 2.955 6.580 1.00 88.56 79 GLU A N 1
ATOM 641 C CA . GLU A 1 79 ? -8.001 3.134 6.921 1.00 88.56 79 GLU A CA 1
ATOM 642 C C . GLU A 1 79 ? -8.812 1.852 6.713 1.00 88.56 79 GLU A C 1
ATOM 644 O O . GLU A 1 79 ? -9.719 1.557 7.494 1.00 88.56 79 GLU A O 1
ATOM 649 N N . HIS A 1 80 ? -8.491 1.074 5.675 1.00 87.12 80 HIS A N 1
ATOM 650 C CA . HIS A 1 80 ? -9.131 -0.216 5.438 1.00 87.12 80 HIS A CA 1
ATOM 651 C C . HIS A 1 80 ? -8.864 -1.201 6.586 1.00 87.12 80 HIS A C 1
ATOM 653 O O . HIS A 1 80 ? -9.781 -1.878 7.052 1.00 87.12 80 HIS A O 1
ATOM 659 N N . ILE A 1 81 ? -7.627 -1.244 7.089 1.00 81.62 81 ILE A N 1
ATOM 660 C CA . ILE A 1 81 ? -7.255 -2.093 8.226 1.00 81.62 81 ILE A CA 1
ATOM 661 C C . ILE A 1 81 ? -7.962 -1.644 9.502 1.00 81.62 81 ILE A C 1
ATOM 663 O O . ILE A 1 81 ? -8.497 -2.489 10.219 1.00 81.62 81 ILE A O 1
ATOM 667 N N . GLU A 1 82 ? -8.000 -0.341 9.787 1.00 83.56 82 GLU A N 1
ATOM 668 C CA . GLU A 1 82 ? -8.705 0.161 10.972 1.00 83.56 82 GLU A CA 1
ATOM 669 C C . GLU A 1 82 ? -10.197 -0.188 10.941 1.00 83.56 82 GLU A C 1
ATOM 671 O O . GLU A 1 82 ? -10.729 -0.642 11.954 1.00 83.56 82 GLU A O 1
ATOM 676 N N . LYS A 1 83 ? -10.852 -0.061 9.779 1.00 82.56 83 LYS A N 1
ATOM 677 C CA . LYS A 1 83 ? -12.260 -0.454 9.601 1.00 82.56 83 LYS A CA 1
ATOM 678 C C . LYS A 1 83 ? -12.462 -1.956 9.815 1.00 82.56 83 LYS A C 1
ATOM 680 O O . LYS A 1 83 ? -13.298 -2.344 10.623 1.00 82.56 83 LYS A O 1
ATOM 685 N N . ASN A 1 84 ? -11.636 -2.800 9.193 1.00 76.38 84 ASN A N 1
ATOM 686 C CA . ASN A 1 84 ? -11.730 -4.257 9.347 1.00 76.38 84 ASN A CA 1
ATOM 687 C C . ASN A 1 84 ? -11.438 -4.751 10.772 1.00 76.38 84 ASN A C 1
ATOM 689 O O . ASN A 1 84 ? -11.955 -5.792 11.177 1.00 76.38 84 ASN A O 1
ATOM 693 N N . ILE A 1 85 ? -10.578 -4.061 11.527 1.00 71.00 85 ILE A N 1
ATOM 694 C CA . ILE A 1 85 ? -10.332 -4.379 12.939 1.00 71.00 85 ILE A CA 1
ATOM 695 C C . ILE A 1 85 ? -11.523 -3.943 13.793 1.00 71.00 85 ILE A C 1
ATOM 697 O O . ILE A 1 85 ? -11.945 -4.710 14.655 1.00 71.00 85 ILE A O 1
ATOM 701 N N . ALA A 1 86 ? -12.075 -2.751 13.551 1.00 66.25 86 ALA A N 1
ATOM 702 C CA . ALA A 1 86 ? -13.244 -2.253 14.271 1.00 66.25 86 ALA A CA 1
ATOM 703 C C . ALA A 1 86 ? -14.477 -3.150 14.074 1.00 66.25 86 ALA A C 1
ATOM 705 O O . ALA A 1 86 ? -15.193 -3.400 15.035 1.00 66.25 86 ALA A O 1
ATOM 706 N N . ASP A 1 87 ? -14.674 -3.694 12.870 1.00 60.50 87 ASP A N 1
ATOM 707 C CA . ASP A 1 87 ? -15.800 -4.585 12.554 1.00 60.50 87 ASP A CA 1
ATOM 708 C C . ASP A 1 87 ? -15.653 -6.006 13.141 1.00 60.50 87 ASP A C 1
ATOM 710 O O . ASP A 1 87 ? -16.611 -6.780 13.154 1.00 60.50 87 ASP A O 1
ATOM 714 N N . LYS A 1 88 ? -14.457 -6.379 13.621 1.00 57.31 88 LYS A N 1
ATOM 715 C CA . LYS A 1 88 ? -14.170 -7.690 14.235 1.00 57.31 88 LYS A CA 1
ATOM 716 C C . LYS A 1 88 ? -14.248 -7.695 15.770 1.00 57.31 88 LYS A C 1
ATOM 718 O O . LYS A 1 88 ? -14.063 -8.765 16.356 1.00 57.31 88 LYS A O 1
ATOM 723 N N . ILE A 1 89 ? -14.477 -6.544 16.407 1.00 49.78 89 ILE A N 1
ATOM 724 C CA . ILE A 1 89 ? -14.605 -6.370 17.869 1.00 49.78 89 ILE A CA 1
ATOM 725 C C . ILE A 1 89 ? -16.084 -6.259 18.242 1.00 49.78 89 ILE A C 1
ATOM 727 O O . ILE A 1 89 ? -16.474 -6.911 19.238 1.00 49.78 89 ILE A O 1
#

Mean predicted aligned error: 8.11 Å

Radius of gyration: 12.92 Å; Cα contacts (8 Å, |Δi|>4): 48; chains: 1; bounding box: 30×26×32 Å

Foldseek 3Di:
DVVLVVQLVLLVVLVVLCVVPVPLVVVLVPNPDPDPSPSNVVSVVVLCVQQNPVQLNVLVVCCVVVVDDSVRSSVSSVVSNVVVVVVVD

Secondary structure (DSSP, 8-state):
-HHHHHHHHHHHHHHHHHHTTT-HHHHHTT-------HHHHHHHHHHHHHH-HHHHHHHHHHHHTTSS-HHHHHHHHHHHHHHHHHTT-

pLDDT: mean 73.77, std 13.13, range [45.12, 91.75]

Sequence (89 aa):
MWQEKVLKNFISKMIEADRESSKIVAILMDLDIHVENKAFFSIYNILKEIIGLECLVPNIESYENGDITLEQLENILYEHIEKNIADKI

Organism: NCBI:txid1890302

Solvent-accessible surface area (backbone atoms only — not comparable to full-atom values): 5193 Å² total; per-residue (Å²): 105,75,67,56,54,53,49,35,53,50,50,53,51,36,54,52,51,26,70,80,63,76,40,64,68,46,64,75,64,76,48,88,69,91,64,92,56,65,66,38,56,54,49,49,52,54,48,38,73,68,58,31,60,88,56,49,50,63,47,50,52,35,37,76,74,61,79,38,51,72,71,53,45,40,48,53,56,48,54,50,38,54,51,58,54,62,76,72,110